Protein AF-A0A4Y2LB76-F1 (afdb_monomer)

Foldseek 3Di:
DDPPPDPCPVCVVLVHDDDPPDDLVVQLVSQCPDPVCVVPSPVSVVVSVVVVVVVVVVVVVVVVVVVVVVVVVVVVVVVVVVVVVVVVVVVVVVVVVVVVVVVLVVLVVVLVVVVVVVVVPPDDDPVVVVVSVVVSCVSNDDDDPDPPDD

Sequence (150 aa):
MLPFARKDVVAEEIGKTVTQEMKVADLREIILGSKAYKNDPESVENFLSSIVEARKRKEEQSDQLENKLEFEKIKLEKAKLEAQLALEKAKMDKEVELERISLEKAKIESVRIELDASSASGNGNSFNCVENYIHIVRTLTLPIPKRAEG

Structure (mmCIF, N/CA/C/O backbone):
data_AF-A0A4Y2LB76-F1
#
_entry.id   AF-A0A4Y2LB76-F1
#
loop_
_atom_site.group_PDB
_atom_site.id
_atom_site.type_symbol
_atom_site.label_atom_id
_atom_site.label_alt_id
_atom_site.label_comp_id
_atom_site.label_asym_id
_atom_site.label_entity_id
_atom_site.label_seq_id
_atom_site.pdbx_PDB_ins_code
_atom_site.Cartn_x
_atom_site.Cartn_y
_atom_site.Cartn_z
_atom_site.occupancy
_atom_site.B_iso_or_equiv
_atom_site.auth_seq_id
_atom_site.auth_comp_id
_atom_site.auth_asym_id
_atom_site.auth_atom_id
_atom_site.pdbx_PDB_model_num
ATOM 1 N N . MET A 1 1 ? -32.876 -14.557 17.211 1.00 39.06 1 MET A N 1
ATOM 2 C CA . MET A 1 1 ? -31.565 -14.139 17.755 1.00 39.06 1 MET A CA 1
ATOM 3 C C . MET A 1 1 ? -31.763 -12.786 18.414 1.00 39.06 1 MET A C 1
ATOM 5 O O . MET A 1 1 ? -32.355 -11.920 17.785 1.00 39.06 1 MET A O 1
ATOM 9 N N . LEU A 1 2 ? -31.415 -12.666 19.696 1.00 41.41 2 LEU A N 1
ATOM 10 C CA . LEU A 1 2 ? -31.762 -11.519 20.543 1.00 41.41 2 LEU A CA 1
ATOM 11 C C . LEU A 1 2 ? -31.108 -10.224 20.024 1.00 41.41 2 LEU A C 1
ATOM 13 O O . LEU A 1 2 ? -29.915 -10.245 19.714 1.00 41.41 2 LEU A O 1
ATOM 17 N N . PRO A 1 3 ? -31.860 -9.114 19.907 1.00 52.78 3 PRO A N 1
ATOM 18 C CA . PRO A 1 3 ? -31.309 -7.848 19.465 1.00 52.78 3 PRO A CA 1
ATOM 19 C C . PRO A 1 3 ? -30.415 -7.288 20.570 1.00 52.78 3 PRO A C 1
ATOM 21 O O . PRO A 1 3 ? -30.732 -7.384 21.752 1.00 52.78 3 PRO A O 1
ATOM 24 N N . PHE A 1 4 ? -29.288 -6.719 20.154 1.00 44.00 4 PHE A N 1
ATOM 25 C CA . PHE A 1 4 ? -28.361 -5.949 20.971 1.00 44.00 4 PHE A CA 1
ATOM 26 C C . PHE A 1 4 ? -29.098 -5.172 22.065 1.00 44.00 4 PHE A C 1
ATOM 28 O O . PHE A 1 4 ? -29.883 -4.272 21.759 1.00 44.00 4 PHE A O 1
ATOM 35 N N . ALA A 1 5 ? -28.845 -5.535 23.324 1.00 49.06 5 ALA A N 1
ATOM 36 C CA . ALA A 1 5 ? -29.282 -4.776 24.483 1.00 49.06 5 ALA A CA 1
ATOM 37 C C . ALA A 1 5 ? -28.628 -3.388 24.408 1.00 49.06 5 ALA A C 1
ATOM 39 O O . ALA A 1 5 ? -27.483 -3.182 24.812 1.00 49.06 5 ALA A O 1
ATOM 40 N N . ARG A 1 6 ? -29.335 -2.452 23.773 1.00 51.59 6 ARG A N 1
ATOM 41 C CA . ARG A 1 6 ? -29.004 -1.033 23.756 1.00 51.59 6 ARG A CA 1
ATOM 42 C C . ARG A 1 6 ? -29.178 -0.501 25.175 1.00 51.59 6 ARG A C 1
ATOM 44 O O . ARG A 1 6 ? -30.162 -0.823 25.837 1.00 51.59 6 ARG A O 1
ATOM 51 N N . LYS A 1 7 ? -28.243 0.350 25.608 1.00 45.12 7 LYS A N 1
ATOM 52 C CA . LYS A 1 7 ? -28.339 1.153 26.844 1.00 45.12 7 LYS A CA 1
ATOM 53 C C . LYS A 1 7 ? -29.665 1.909 26.965 1.00 45.12 7 LYS A C 1
ATOM 55 O O . LYS A 1 7 ? -30.091 2.214 28.073 1.00 45.12 7 LYS A O 1
ATOM 60 N N . ASP A 1 8 ? -30.288 2.167 25.824 1.00 43.09 8 ASP A N 1
ATOM 61 C CA . ASP A 1 8 ? -31.562 2.850 25.668 1.00 43.09 8 ASP A CA 1
ATOM 62 C C . ASP A 1 8 ? -32.675 2.170 26.482 1.00 43.09 8 ASP A C 1
ATOM 64 O O . ASP A 1 8 ? -33.433 2.860 27.148 1.00 43.09 8 ASP A O 1
ATOM 68 N N . VAL A 1 9 ? -32.713 0.831 26.546 1.00 51.16 9 VAL A N 1
ATOM 69 C CA . VAL A 1 9 ? -33.857 0.113 27.142 1.00 51.16 9 VAL A CA 1
ATOM 70 C C . VAL A 1 9 ? -33.939 0.305 28.659 1.00 51.16 9 VAL A C 1
ATOM 72 O O . VAL A 1 9 ? -35.006 0.604 29.176 1.00 51.16 9 VAL A O 1
ATOM 75 N N . VAL A 1 10 ? -32.810 0.222 29.371 1.00 49.72 10 VAL A N 1
ATOM 76 C CA . VAL A 1 10 ? -32.799 0.311 30.845 1.00 49.72 10 VAL A CA 1
ATOM 77 C C . VAL A 1 10 ? -32.842 1.767 31.326 1.00 49.72 10 VAL A C 1
ATOM 79 O O . VAL A 1 10 ? -33.421 2.051 32.365 1.00 49.72 10 VAL A O 1
ATOM 82 N N . ALA A 1 11 ? -32.266 2.717 30.584 1.00 49.31 11 ALA A N 1
ATOM 83 C CA . ALA A 1 11 ? -32.304 4.141 30.941 1.00 49.31 11 ALA A CA 1
ATOM 84 C C . ALA A 1 11 ? -33.693 4.775 30.706 1.00 49.31 11 ALA A C 1
ATOM 86 O O . ALA A 1 11 ? -34.151 5.598 31.505 1.00 49.31 11 ALA A O 1
ATOM 87 N N . GLU A 1 12 ? -34.385 4.349 29.646 1.00 49.50 12 GLU A N 1
ATOM 88 C CA . GLU A 1 12 ? -35.757 4.755 29.331 1.00 49.50 12 GLU A CA 1
ATOM 89 C C . GLU A 1 12 ? -36.773 4.131 30.308 1.00 49.50 12 GLU A C 1
ATOM 91 O O . GLU A 1 12 ? -37.662 4.837 30.783 1.00 49.50 12 GLU A O 1
ATOM 96 N N . GLU A 1 13 ? -36.573 2.875 30.739 1.00 45.41 13 GLU A N 1
ATOM 97 C CA . GLU A 1 13 ? -37.387 2.217 31.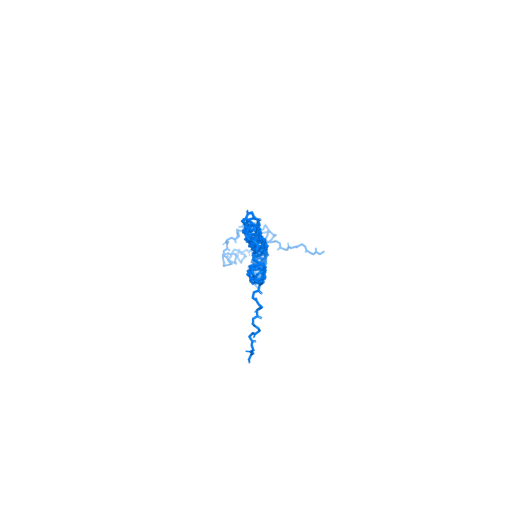785 1.00 45.41 13 GLU A CA 1
ATOM 98 C C . GLU A 1 13 ? -37.321 2.910 33.160 1.00 45.41 13 GLU A C 1
ATOM 100 O O . GLU A 1 13 ? -38.250 2.790 33.959 1.00 45.41 13 GLU A O 1
ATOM 105 N N . ILE A 1 14 ? -36.248 3.660 33.447 1.00 48.28 14 ILE A N 1
ATOM 106 C CA . ILE A 1 14 ? -36.049 4.389 34.716 1.00 48.28 14 ILE A CA 1
ATOM 107 C C . ILE A 1 14 ? -36.367 5.897 34.556 1.00 48.28 14 ILE A C 1
ATOM 109 O O . ILE A 1 14 ? -36.263 6.671 35.509 1.00 48.28 14 ILE A O 1
ATOM 113 N N . GLY A 1 15 ? -36.784 6.339 33.362 1.00 45.41 15 GLY A N 1
ATOM 114 C CA . GLY A 1 15 ? -37.182 7.724 33.093 1.00 45.41 15 GLY A CA 1
ATOM 115 C C . GLY A 1 15 ? -36.041 8.748 33.159 1.00 45.41 15 GLY A C 1
ATOM 116 O O . GLY A 1 15 ? -36.296 9.915 33.464 1.00 45.41 15 GLY A O 1
ATOM 117 N N . LYS A 1 16 ? -34.781 8.348 32.912 1.00 49.91 16 LYS A N 1
ATOM 118 C CA . LYS A 1 16 ? -33.623 9.262 32.934 1.00 49.91 16 LYS A CA 1
ATOM 119 C C . LYS A 1 16 ? -32.693 9.078 31.736 1.00 49.91 16 LYS A C 1
ATOM 121 O O . LYS A 1 16 ? -32.193 7.993 31.467 1.00 49.91 16 LYS A O 1
ATOM 126 N N . THR A 1 17 ? -32.399 10.191 31.072 1.00 44.25 17 THR A N 1
ATOM 127 C CA . THR A 1 17 ? -31.522 10.292 29.901 1.00 44.25 17 THR A CA 1
ATOM 128 C C . THR A 1 17 ? -30.062 10.051 30.290 1.00 44.25 17 THR A C 1
ATOM 130 O O . THR A 1 17 ? -29.470 10.839 31.025 1.00 44.25 17 THR A O 1
ATOM 133 N N . VAL A 1 18 ? -29.463 8.969 29.793 1.00 50.97 18 VAL A N 1
ATOM 134 C CA . VAL A 1 18 ? -28.033 8.680 29.970 1.00 50.97 18 VAL A CA 1
ATOM 135 C C . VAL A 1 18 ? -27.278 9.197 28.748 1.00 50.97 18 VAL A C 1
ATOM 137 O O . VAL A 1 18 ? -27.407 8.651 27.655 1.00 50.97 18 VAL A O 1
ATOM 140 N N . THR A 1 19 ? -26.481 10.250 28.920 1.00 55.47 19 THR A N 1
ATOM 141 C CA . THR A 1 19 ? -25.576 10.755 27.879 1.00 55.47 19 THR A CA 1
ATOM 142 C C . THR A 1 19 ? -24.333 9.870 27.761 1.00 55.47 19 THR A C 1
ATOM 144 O O . THR A 1 19 ? -23.885 9.239 28.720 1.00 55.47 19 THR A O 1
ATOM 147 N N . GLN A 1 20 ? -23.747 9.802 26.561 1.00 54.62 20 GLN A N 1
ATOM 148 C CA . GLN A 1 20 ? -22.613 8.918 26.259 1.00 54.62 20 GLN A CA 1
ATOM 149 C C . GLN A 1 20 ? -21.356 9.227 27.105 1.00 54.62 20 GLN A C 1
ATOM 151 O O . GLN A 1 20 ? -20.527 8.337 27.301 1.00 54.62 20 GLN A O 1
ATOM 156 N N . GLU A 1 21 ? -21.267 10.432 27.665 1.00 60.56 21 GLU A N 1
ATOM 157 C CA . GLU A 1 21 ? -20.140 10.968 28.443 1.00 60.56 21 GLU A CA 1
ATOM 158 C C . GLU A 1 21 ? -20.291 10.811 29.970 1.00 60.56 21 GLU A C 1
ATOM 160 O O . GLU A 1 21 ? -19.358 11.100 30.716 1.00 60.56 21 GLU A O 1
ATOM 165 N N . MET A 1 22 ? -21.445 10.336 30.453 1.00 68.88 22 MET A N 1
ATOM 166 C CA . MET A 1 22 ? -21.717 10.183 31.886 1.00 68.88 22 MET A CA 1
ATOM 167 C C . MET A 1 22 ? -20.745 9.177 32.529 1.00 68.88 22 MET A C 1
ATOM 169 O O . MET A 1 22 ? -20.531 8.080 31.995 1.00 68.88 22 MET A O 1
ATOM 173 N N . LYS A 1 23 ? -20.165 9.518 33.689 1.00 76.19 23 LYS A N 1
ATO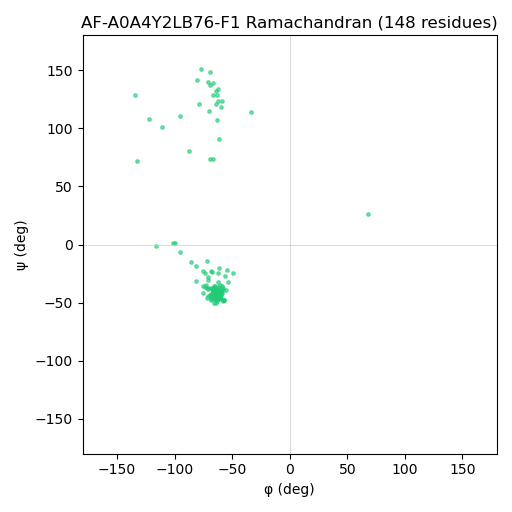M 174 C CA . LYS A 1 23 ? -19.242 8.617 34.396 1.00 76.19 23 LYS A CA 1
ATOM 175 C C . LYS A 1 23 ? -19.994 7.410 34.953 1.00 76.19 23 LYS A C 1
ATOM 177 O O . LYS A 1 23 ? -21.144 7.509 35.376 1.00 76.19 23 LYS A O 1
ATOM 182 N N . VAL A 1 24 ? -19.304 6.270 35.012 1.00 77.50 24 VAL A N 1
ATOM 183 C CA . VAL A 1 24 ? -19.840 5.017 35.578 1.00 77.50 24 VAL A CA 1
ATOM 184 C C . VAL A 1 24 ? -20.262 5.206 37.040 1.00 77.50 24 VAL A C 1
ATOM 186 O O . VAL A 1 24 ? -21.287 4.671 37.448 1.00 77.50 24 VAL A O 1
ATOM 189 N N . ALA A 1 25 ? -19.523 6.020 37.801 1.00 78.81 25 ALA A N 1
ATOM 190 C CA . ALA A 1 25 ? -19.845 6.351 39.189 1.00 78.81 25 ALA A CA 1
ATOM 191 C C . ALA A 1 25 ? -21.188 7.093 39.326 1.00 78.81 25 ALA A C 1
ATOM 193 O O . ALA A 1 25 ? -22.024 6.692 40.133 1.00 78.81 25 ALA A O 1
ATOM 194 N N . ASP A 1 26 ? -21.426 8.104 38.488 1.00 80.56 26 ASP A N 1
ATOM 195 C CA . ASP A 1 26 ? -22.658 8.902 38.512 1.00 80.56 26 ASP A CA 1
ATOM 196 C C . ASP A 1 26 ? -23.869 8.047 38.092 1.00 80.56 26 ASP A C 1
ATOM 198 O O . ASP A 1 26 ? -24.938 8.091 38.698 1.00 80.56 26 ASP A O 1
ATOM 202 N N . LEU A 1 27 ? -23.684 7.196 37.078 1.00 79.31 27 LEU A N 1
ATOM 203 C CA . LEU A 1 27 ? -24.668 6.201 36.639 1.00 79.31 27 LEU A CA 1
ATOM 204 C C . LEU A 1 27 ? -25.017 5.199 37.745 1.00 79.31 27 LEU A C 1
ATOM 206 O O . LEU A 1 27 ? -26.191 4.895 37.959 1.00 79.31 27 LEU A O 1
ATOM 210 N N . ARG A 1 28 ? -24.006 4.707 38.465 1.00 83.69 28 ARG A N 1
ATOM 211 C CA . ARG A 1 28 ? -24.173 3.787 39.592 1.00 83.69 28 ARG A CA 1
ATOM 212 C C . ARG A 1 28 ? -25.004 4.418 40.704 1.00 83.69 28 ARG A C 1
ATOM 214 O O . ARG A 1 28 ? -25.925 3.779 41.205 1.00 83.69 28 ARG A O 1
ATOM 221 N N . GLU A 1 29 ? -24.712 5.664 41.064 1.00 83.94 29 GLU A N 1
ATOM 222 C CA . GLU A 1 29 ? -25.450 6.390 42.101 1.00 83.94 29 GLU A CA 1
ATOM 223 C C . GLU A 1 29 ? -26.919 6.609 41.710 1.00 83.94 29 GLU A C 1
ATOM 225 O O . GLU A 1 29 ? -27.823 6.366 42.511 1.00 83.94 29 GLU A O 1
ATOM 230 N N . ILE A 1 30 ? -27.177 6.977 40.451 1.00 83.06 30 ILE A N 1
ATOM 231 C CA . ILE A 1 30 ? -28.538 7.179 39.938 1.00 83.06 30 ILE A CA 1
ATOM 232 C C . ILE A 1 30 ? -29.354 5.881 39.974 1.00 83.06 30 ILE A C 1
ATOM 234 O O . ILE A 1 30 ? -30.516 5.907 40.387 1.00 83.06 30 ILE A O 1
ATOM 238 N N . ILE A 1 31 ? -28.769 4.756 39.550 1.00 81.00 31 ILE A N 1
ATOM 239 C CA . ILE A 1 31 ? -29.471 3.467 39.488 1.00 81.00 31 ILE A CA 1
ATOM 240 C C . ILE A 1 31 ? -29.720 2.924 40.903 1.00 81.00 31 ILE A C 1
ATOM 242 O O . ILE A 1 31 ? -30.845 2.531 41.213 1.00 81.00 31 ILE A O 1
ATOM 246 N N . LEU A 1 32 ? -28.725 2.980 41.794 1.00 82.94 32 LEU A N 1
ATOM 247 C CA . LEU A 1 32 ? -28.870 2.553 43.194 1.00 82.94 32 LEU A CA 1
ATOM 248 C C . LEU A 1 32 ? -29.809 3.458 44.009 1.00 82.94 32 LEU A C 1
ATOM 250 O O . LEU A 1 32 ? -30.390 3.014 45.000 1.00 82.94 32 LEU A O 1
ATOM 254 N N . GLY A 1 33 ? -29.997 4.710 43.584 1.00 80.56 33 GLY A N 1
ATOM 255 C CA . GLY A 1 33 ? -30.997 5.621 44.140 1.00 80.56 33 GLY A CA 1
ATOM 256 C C . GLY A 1 33 ? -32.446 5.264 43.775 1.00 80.56 33 GLY A C 1
ATOM 257 O O . GLY A 1 33 ? -33.377 5.779 44.397 1.00 80.56 33 GLY A O 1
ATOM 258 N N . SER A 1 34 ? -32.666 4.379 42.794 1.00 79.12 34 SER A N 1
ATOM 259 C CA . SER A 1 34 ? -34.000 3.935 42.377 1.00 79.12 34 SER A CA 1
ATOM 260 C C . SER A 1 34 ? -34.557 2.850 43.297 1.00 79.12 34 SER A C 1
ATOM 262 O O . SER A 1 34 ? -33.857 1.915 43.685 1.00 79.12 34 SER A O 1
ATOM 264 N N . LYS A 1 35 ? -35.866 2.905 43.580 1.00 76.44 35 LYS A N 1
ATOM 265 C CA . LYS A 1 35 ? -36.572 1.872 44.363 1.00 76.44 35 LYS A CA 1
ATOM 266 C C . LYS A 1 35 ? -36.426 0.461 43.778 1.00 76.44 35 LYS A C 1
ATOM 268 O O . LYS A 1 35 ? -36.513 -0.492 44.541 1.00 76.44 35 LYS A O 1
ATOM 273 N N . ALA A 1 36 ? -36.216 0.340 42.466 1.00 75.12 36 ALA A N 1
ATOM 274 C CA . ALA A 1 36 ? -36.118 -0.945 41.776 1.00 75.12 36 ALA A CA 1
ATOM 275 C C . ALA A 1 36 ? -34.780 -1.666 42.013 1.00 75.12 36 ALA A C 1
ATOM 277 O O . ALA A 1 36 ? -34.766 -2.882 42.148 1.00 75.12 36 ALA A O 1
ATOM 278 N N . TYR A 1 37 ? -33.675 -0.921 42.111 1.00 75.69 37 TYR A N 1
ATOM 279 C CA . TYR A 1 37 ? -32.318 -1.487 42.148 1.00 75.69 37 TYR A CA 1
ATOM 280 C C . TYR A 1 37 ? -31.573 -1.217 43.463 1.00 75.69 37 TYR A C 1
ATOM 282 O O . TYR A 1 37 ? -30.465 -1.706 43.662 1.00 75.69 37 TYR A O 1
ATOM 290 N N . LYS A 1 38 ? -32.192 -0.493 44.406 1.00 79.19 38 LYS A N 1
ATOM 291 C CA . LYS A 1 38 ? -31.620 -0.174 45.726 1.00 79.19 38 LYS A CA 1
ATOM 292 C C . LYS A 1 38 ? -31.139 -1.400 46.516 1.00 79.19 38 LYS A C 1
ATOM 294 O O . LYS A 1 38 ? -30.193 -1.287 47.289 1.00 79.19 38 LYS A O 1
ATOM 299 N N . ASN A 1 39 ? -31.800 -2.545 46.345 1.00 83.94 39 ASN A N 1
ATOM 300 C CA . ASN A 1 39 ? -31.495 -3.779 47.077 1.00 83.94 39 ASN A CA 1
ATOM 301 C C . ASN A 1 39 ? -30.641 -4.771 46.273 1.00 83.94 39 ASN A C 1
ATOM 303 O O . ASN A 1 39 ? -30.354 -5.849 46.781 1.00 83.94 39 ASN A O 1
ATOM 307 N N . ASP A 1 40 ? -30.250 -4.426 45.046 1.00 84.44 40 ASP A N 1
ATOM 308 C CA . ASP A 1 40 ? -29.484 -5.309 44.166 1.00 84.44 40 ASP A CA 1
ATOM 309 C C . ASP A 1 40 ? -28.286 -4.569 43.548 1.00 84.44 40 ASP A C 1
ATOM 311 O O . ASP A 1 40 ? -28.282 -4.219 42.365 1.00 84.44 40 ASP A O 1
ATOM 315 N N . PRO A 1 41 ? -27.254 -4.277 44.358 1.00 83.75 41 PRO A N 1
ATOM 316 C CA . PRO A 1 41 ? -26.059 -3.607 43.866 1.00 83.75 41 PRO A CA 1
ATOM 317 C C . PRO A 1 41 ? -25.224 -4.476 42.922 1.00 83.75 41 PRO A C 1
ATOM 319 O O . PRO A 1 41 ? -24.466 -3.939 42.116 1.00 83.75 41 PRO A O 1
ATOM 322 N N . GLU A 1 42 ? -25.367 -5.797 43.000 1.00 86.06 42 GLU A N 1
ATOM 323 C CA . GLU A 1 42 ? -24.582 -6.752 42.222 1.00 86.06 42 GLU A CA 1
ATOM 324 C C . GLU A 1 42 ? -25.050 -6.787 40.759 1.00 86.06 42 GLU A C 1
ATOM 326 O O . GLU A 1 42 ? -24.232 -6.726 39.837 1.00 86.06 42 GLU A O 1
ATOM 331 N N . SER A 1 43 ? -26.366 -6.759 40.518 1.00 83.50 43 SER A N 1
ATOM 332 C CA . SER A 1 43 ? -26.909 -6.631 39.161 1.00 83.50 43 SER A CA 1
ATOM 333 C C . SER A 1 43 ? -26.565 -5.284 38.518 1.00 83.50 43 SER A C 1
ATOM 335 O O . SER A 1 43 ? -26.285 -5.225 37.318 1.00 83.50 43 SER A O 1
ATOM 337 N N . VAL A 1 44 ? -26.534 -4.198 39.298 1.00 83.38 44 VAL A N 1
ATOM 338 C CA . VAL A 1 44 ? -26.124 -2.874 38.797 1.00 83.38 44 VAL A CA 1
ATOM 339 C C . VAL A 1 44 ? -24.662 -2.891 38.352 1.00 83.38 44 VAL A C 1
ATOM 341 O O . VAL A 1 44 ? -24.347 -2.384 37.276 1.00 83.38 44 VAL A O 1
ATOM 344 N N . GLU A 1 45 ? -23.777 -3.521 39.123 1.00 86.19 45 GLU A N 1
ATOM 345 C CA . GLU A 1 45 ? -22.358 -3.633 38.773 1.00 86.19 45 GLU A CA 1
ATOM 346 C C . GLU A 1 45 ? -22.140 -4.471 37.503 1.00 86.19 45 GLU A C 1
ATOM 348 O O . GLU A 1 45 ? -21.395 -4.069 36.604 1.00 86.19 45 GLU A O 1
ATOM 353 N N . ASN A 1 46 ? -22.849 -5.596 37.376 1.00 84.75 46 ASN A N 1
ATOM 354 C CA . ASN A 1 46 ? -22.803 -6.446 36.185 1.00 84.75 46 ASN A CA 1
ATOM 355 C C . ASN A 1 46 ? -23.311 -5.716 34.932 1.00 84.75 46 ASN A C 1
ATOM 357 O O . ASN A 1 46 ? -22.709 -5.814 33.858 1.00 84.75 46 ASN A O 1
ATOM 361 N N . PHE A 1 47 ? -24.390 -4.940 35.065 1.00 82.69 47 PHE A N 1
ATOM 362 C CA . PHE A 1 47 ? -24.928 -4.119 33.983 1.00 82.69 47 PHE A CA 1
ATOM 363 C C . PHE A 1 47 ? -23.934 -3.040 33.533 1.00 82.69 47 PHE A C 1
ATOM 365 O O . PHE A 1 47 ? -23.669 -2.896 32.335 1.00 82.69 47 PHE A O 1
ATOM 372 N N . LEU A 1 48 ? -23.334 -2.316 34.483 1.00 83.81 48 LEU A N 1
ATOM 373 C CA . LEU A 1 48 ? -22.346 -1.275 34.195 1.00 83.81 48 LEU A CA 1
ATOM 374 C C . LEU A 1 48 ? -21.072 -1.851 33.568 1.00 83.81 48 LEU A C 1
ATOM 376 O O . LEU A 1 48 ? -20.559 -1.287 32.599 1.00 83.81 48 LEU A O 1
ATOM 380 N N . SER A 1 49 ? -20.611 -3.002 34.051 1.00 84.00 49 SER A N 1
ATOM 381 C CA . SER A 1 49 ? -19.459 -3.712 33.489 1.00 84.00 49 SER A CA 1
ATOM 382 C C . SER A 1 49 ? -19.727 -4.178 32.055 1.00 84.00 49 SER A C 1
ATOM 384 O O . SER A 1 49 ? -18.925 -3.914 31.161 1.00 84.00 49 SER A O 1
ATOM 386 N N . SER A 1 50 ? -20.899 -4.765 31.780 1.00 82.25 50 SER A N 1
ATOM 387 C CA . SER A 1 50 ? -21.312 -5.148 30.419 1.00 82.25 50 SER A CA 1
ATOM 388 C C . SER A 1 50 ? -21.335 -3.953 29.458 1.00 82.25 50 SER A C 1
ATOM 390 O O . SER A 1 50 ? -20.892 -4.038 28.310 1.00 82.25 50 SER A O 1
ATOM 392 N N . ILE A 1 51 ? -21.790 -2.803 29.953 1.00 79.88 51 ILE A N 1
ATOM 393 C CA . ILE A 1 51 ? -21.805 -1.529 29.240 1.00 79.88 51 ILE A CA 1
ATOM 394 C C . ILE A 1 51 ? -20.397 -1.045 28.866 1.00 79.88 51 ILE A C 1
ATOM 396 O O . ILE A 1 51 ? -20.193 -0.580 27.738 1.00 79.88 51 ILE A O 1
ATOM 400 N N . VAL A 1 52 ? -19.456 -1.085 29.811 1.00 80.19 52 VAL A N 1
ATOM 401 C CA . VAL A 1 52 ? -18.074 -0.633 29.600 1.00 80.19 52 VAL A CA 1
ATOM 402 C C . VAL A 1 52 ? -17.379 -1.559 28.608 1.00 80.19 52 VAL A C 1
ATOM 404 O O . VAL A 1 52 ? -16.814 -1.083 27.626 1.00 80.19 52 VAL A O 1
ATOM 407 N N . GLU A 1 53 ? -17.525 -2.870 28.788 1.00 80.75 53 GLU A N 1
ATOM 408 C CA . GLU A 1 53 ? -16.982 -3.889 27.886 1.00 80.75 53 GLU A CA 1
ATOM 409 C C . GLU A 1 53 ? -17.542 -3.775 26.461 1.00 80.75 53 GLU A C 1
ATOM 411 O O . GLU A 1 53 ? -16.812 -3.898 25.476 1.00 80.75 53 GLU A O 1
ATOM 416 N N . ALA A 1 54 ? -18.840 -3.493 26.313 1.00 76.56 54 ALA A N 1
ATOM 417 C CA . ALA A 1 54 ? -19.448 -3.272 25.003 1.00 76.56 54 ALA A CA 1
ATOM 418 C C . ALA A 1 54 ? -18.897 -2.021 24.301 1.00 76.56 54 ALA A C 1
ATOM 420 O O . ALA A 1 54 ? -18.719 -2.034 23.082 1.00 76.56 54 ALA A O 1
ATOM 421 N N . ARG A 1 55 ? -18.615 -0.948 25.054 1.00 74.81 55 ARG A N 1
ATOM 422 C CA . ARG A 1 55 ? -17.997 0.269 24.510 1.00 74.81 55 ARG A CA 1
ATOM 423 C C . ARG A 1 55 ? -16.551 0.006 24.094 1.00 74.81 55 ARG A C 1
ATOM 425 O O . ARG A 1 55 ? -16.205 0.326 22.962 1.00 74.81 55 ARG A O 1
ATOM 432 N N . LYS A 1 56 ? -15.769 -0.635 24.964 1.00 78.31 56 LYS A N 1
ATOM 433 C CA . LYS A 1 56 ? -14.367 -0.982 24.714 1.00 78.31 56 LYS A CA 1
ATOM 434 C C . LYS A 1 56 ? -14.207 -1.840 23.457 1.00 78.31 56 LYS A C 1
ATOM 436 O O . LYS A 1 56 ? -13.444 -1.486 22.570 1.00 78.31 56 LYS A O 1
ATOM 441 N N . ARG A 1 57 ? -15.017 -2.895 23.301 1.00 75.25 57 ARG A N 1
ATOM 442 C CA . ARG A 1 57 ? -15.000 -3.729 22.083 1.00 75.25 57 ARG A CA 1
ATOM 443 C C . ARG A 1 57 ? -15.331 -2.958 20.807 1.00 75.25 57 ARG A C 1
ATOM 445 O O . ARG A 1 57 ? -14.815 -3.293 19.747 1.00 75.25 57 ARG A O 1
ATOM 452 N N . LYS A 1 58 ? -16.225 -1.969 20.880 1.00 74.31 58 LYS A N 1
ATOM 453 C CA . LYS A 1 58 ? -16.600 -1.160 19.713 1.00 74.31 58 LYS A CA 1
ATOM 454 C C . LYS A 1 58 ? -15.469 -0.217 19.296 1.00 74.31 58 LYS A C 1
ATOM 456 O O . LYS A 1 58 ? -15.262 -0.025 18.104 1.00 74.31 58 LYS A O 1
ATOM 461 N N . GLU A 1 59 ? -14.758 0.342 20.268 1.00 72.19 59 GLU A N 1
ATOM 462 C CA . GLU A 1 59 ? -13.572 1.175 20.055 1.00 72.19 59 GLU A CA 1
ATOM 463 C C . GLU A 1 59 ? -12.426 0.350 19.456 1.00 72.19 59 GLU A C 1
ATOM 465 O O . GLU A 1 59 ? -11.969 0.658 18.363 1.00 72.19 59 GLU A O 1
ATOM 470 N N . GLU A 1 60 ? -12.097 -0.802 20.048 1.00 74.56 60 GLU A N 1
ATOM 471 C CA . GLU A 1 60 ? -11.078 -1.719 19.513 1.00 74.56 60 GLU A CA 1
ATOM 472 C C . GLU A 1 60 ? -11.392 -2.191 18.081 1.00 74.56 60 GLU A C 1
ATOM 474 O O . GLU A 1 60 ? -10.495 -2.332 17.250 1.00 74.56 60 GLU A O 1
ATOM 479 N N . GLN A 1 61 ? -12.668 -2.435 17.761 1.00 78.00 61 GLN A N 1
ATOM 480 C CA . GLN A 1 61 ? -13.084 -2.763 16.395 1.00 78.00 61 GLN A CA 1
ATOM 481 C C . GLN A 1 61 ? -12.912 -1.591 15.425 1.00 78.00 61 GLN A C 1
ATOM 483 O O . GLN A 1 61 ? -12.555 -1.820 14.268 1.00 78.00 61 GLN A O 1
ATOM 488 N N . SER A 1 62 ? -13.175 -0.363 15.878 1.00 76.19 62 SER A N 1
ATOM 489 C CA . SER A 1 62 ? -12.965 0.850 15.085 1.00 76.19 62 SER A CA 1
ATOM 490 C C . SER A 1 62 ? -11.484 1.030 14.776 1.00 76.19 62 SER A C 1
ATOM 492 O O . SER A 1 62 ? -11.119 1.125 13.607 1.00 76.19 62 SER A O 1
ATOM 494 N N . ASP A 1 63 ? -10.632 0.946 15.796 1.00 79.06 63 ASP A N 1
ATOM 495 C CA . ASP A 1 63 ? -9.183 1.086 15.654 1.00 79.06 63 ASP A CA 1
ATOM 496 C C . ASP A 1 63 ? -8.608 0.001 14.737 1.00 79.06 63 ASP A C 1
ATOM 498 O O . ASP A 1 63 ? -7.743 0.260 13.900 1.00 79.06 63 ASP A O 1
ATOM 502 N N . GLN A 1 64 ? -9.099 -1.239 14.837 1.00 83.94 64 GLN A N 1
ATOM 503 C CA . GLN A 1 64 ? -8.685 -2.316 13.934 1.00 83.94 64 GLN A CA 1
ATOM 504 C C . GLN A 1 64 ? -9.112 -2.078 12.483 1.00 83.94 64 GLN A C 1
ATOM 506 O O . GLN A 1 64 ? -8.376 -2.448 11.565 1.00 83.94 64 GLN A O 1
ATOM 511 N N . LEU A 1 65 ? -10.302 -1.521 12.254 1.00 85.12 65 LEU A N 1
ATOM 512 C CA . LEU A 1 65 ? -10.777 -1.178 10.912 1.00 85.12 65 LEU A CA 1
ATOM 513 C C . LEU A 1 65 ? -9.972 -0.023 10.316 1.00 85.12 65 LEU A C 1
ATOM 515 O O . LEU A 1 65 ? -9.578 -0.100 9.153 1.00 85.12 65 LEU A O 1
ATOM 519 N N . GLU A 1 66 ? -9.689 1.002 11.114 1.00 84.81 66 GLU A N 1
ATOM 520 C CA . GLU A 1 66 ? -8.899 2.162 10.706 1.00 84.81 66 GLU A CA 1
ATOM 521 C C . GLU A 1 66 ? -7.461 1.759 10.355 1.00 84.81 66 GLU A C 1
ATOM 523 O O . GLU A 1 66 ? -7.003 2.031 9.245 1.00 84.81 66 GLU A O 1
ATOM 528 N N . ASN A 1 67 ? -6.804 0.966 11.207 1.00 87.38 67 ASN A N 1
ATOM 529 C CA . ASN A 1 67 ? -5.471 0.422 10.924 1.00 87.38 67 ASN A CA 1
ATOM 530 C C . ASN A 1 67 ? -5.433 -0.426 9.639 1.00 87.38 67 ASN A C 1
ATOM 532 O O . ASN A 1 67 ? -4.474 -0.361 8.867 1.00 87.38 67 ASN A O 1
ATOM 536 N N . LYS A 1 68 ? -6.472 -1.234 9.377 1.00 90.62 68 LYS A N 1
ATOM 537 C CA . LYS A 1 68 ? -6.563 -2.022 8.133 1.00 90.62 68 LYS A CA 1
ATOM 538 C C . LYS A 1 68 ? -6.678 -1.126 6.902 1.00 90.62 68 LYS A C 1
ATOM 540 O O . LYS A 1 68 ? -6.011 -1.391 5.903 1.00 90.62 68 LYS A O 1
ATOM 545 N N . LEU A 1 69 ? -7.500 -0.080 6.977 1.00 91.56 69 LEU A N 1
ATOM 546 C CA . LEU A 1 69 ? -7.670 0.886 5.892 1.00 91.56 69 LEU A CA 1
ATOM 547 C C . LEU A 1 69 ? -6.377 1.659 5.615 1.00 91.56 69 LEU A C 1
ATOM 549 O O . LEU A 1 69 ? -5.993 1.805 4.454 1.00 91.56 69 LEU A O 1
ATOM 553 N N . GLU A 1 70 ? -5.673 2.109 6.655 1.00 92.38 70 GLU A N 1
ATOM 554 C CA . GLU A 1 70 ? -4.371 2.763 6.496 1.00 92.38 70 GLU A CA 1
ATOM 555 C C . GLU A 1 70 ? -3.347 1.835 5.840 1.00 92.38 70 GLU A C 1
ATOM 557 O O . GLU A 1 70 ? -2.658 2.237 4.899 1.00 92.38 70 GLU A O 1
ATOM 562 N N . PHE A 1 71 ? -3.289 0.572 6.266 1.00 92.62 71 PHE A N 1
ATOM 563 C CA . PHE A 1 71 ? -2.371 -0.402 5.686 1.00 92.62 71 PHE A CA 1
ATOM 564 C C . PHE A 1 71 ? -2.650 -0.661 4.197 1.00 92.62 71 PHE A C 1
ATOM 566 O O . PHE A 1 71 ? -1.718 -0.695 3.387 1.00 92.62 71 PHE A O 1
ATOM 573 N N . GLU A 1 72 ? -3.918 -0.811 3.802 1.00 93.75 72 GLU A N 1
ATOM 574 C CA . GLU A 1 72 ? -4.278 -0.953 2.386 1.00 93.75 72 GLU A CA 1
ATOM 575 C C . GLU A 1 72 ? -3.927 0.291 1.569 1.00 93.75 72 GLU A C 1
ATOM 577 O O . GLU A 1 72 ? -3.404 0.166 0.457 1.00 93.75 72 GLU A O 1
ATOM 582 N N . LYS A 1 73 ? -4.146 1.487 2.123 1.00 95.50 73 LYS A N 1
ATOM 583 C CA . LYS A 1 73 ? -3.798 2.749 1.463 1.00 95.50 73 LYS A CA 1
ATOM 584 C C . LYS A 1 73 ? -2.293 2.855 1.215 1.00 95.50 73 LYS A C 1
ATOM 586 O O . LYS A 1 73 ? -1.887 3.142 0.089 1.00 95.50 73 LYS A O 1
ATOM 591 N N . ILE A 1 74 ? -1.476 2.541 2.222 1.00 96.06 74 ILE A N 1
ATOM 592 C CA . ILE A 1 74 ? -0.010 2.512 2.105 1.00 96.06 74 ILE A CA 1
ATOM 593 C C . ILE A 1 74 ? 0.422 1.504 1.035 1.00 96.06 74 ILE A C 1
ATOM 595 O O . ILE A 1 74 ? 1.275 1.799 0.197 1.00 96.06 74 ILE A O 1
ATOM 599 N N . LYS A 1 75 ? -0.180 0.311 1.025 1.00 96.75 75 LYS A N 1
ATOM 600 C CA . LYS A 1 75 ? 0.137 -0.729 0.039 1.00 96.75 75 LYS A CA 1
ATOM 601 C C . LYS A 1 75 ? -0.183 -0.281 -1.389 1.00 96.75 75 LYS A C 1
ATOM 603 O O . LYS A 1 75 ? 0.621 -0.510 -2.294 1.00 96.75 75 LYS A O 1
ATOM 608 N N . LEU A 1 76 ? -1.331 0.362 -1.589 1.00 96.31 76 LEU A N 1
ATOM 609 C CA . LEU A 1 76 ? -1.741 0.887 -2.888 1.00 96.31 76 LEU A CA 1
ATOM 610 C C . LEU A 1 76 ? -0.810 2.008 -3.367 1.00 96.31 76 LEU A C 1
ATOM 612 O O . LEU A 1 76 ? -0.390 2.016 -4.524 1.00 96.31 76 LEU A O 1
ATOM 616 N N . GLU A 1 77 ? -0.458 2.936 -2.479 1.00 96.19 77 GLU A N 1
ATOM 617 C CA . GLU A 1 77 ? 0.455 4.038 -2.784 1.00 96.19 77 GLU A CA 1
ATOM 618 C C . GLU A 1 77 ? 1.849 3.527 -3.160 1.00 96.19 77 GLU A C 1
ATOM 620 O O . GLU A 1 77 ? 2.406 3.938 -4.182 1.00 96.19 77 GLU A O 1
ATOM 625 N N . LYS A 1 78 ? 2.366 2.546 -2.413 1.00 97.19 78 LYS A N 1
ATOM 626 C CA . LYS A 1 78 ? 3.634 1.882 -2.724 1.00 97.19 78 LYS A CA 1
ATOM 627 C C . LYS A 1 78 ? 3.618 1.244 -4.116 1.00 97.19 78 LYS A C 1
ATOM 629 O O . LYS A 1 78 ? 4.532 1.484 -4.899 1.00 97.19 78 LYS A O 1
ATOM 634 N N . ALA A 1 79 ? 2.569 0.493 -4.455 1.00 96.19 79 ALA A N 1
ATOM 635 C CA . ALA A 1 79 ? 2.445 -0.132 -5.774 1.00 96.19 79 ALA A CA 1
ATOM 636 C C . ALA A 1 79 ? 2.392 0.909 -6.908 1.00 96.19 79 ALA A C 1
ATOM 638 O O . ALA A 1 79 ? 2.988 0.721 -7.969 1.00 96.19 79 ALA A O 1
ATOM 639 N N . LYS A 1 80 ? 1.715 2.041 -6.680 1.00 97.31 80 LYS A N 1
ATOM 640 C CA . LYS A 1 80 ? 1.639 3.139 -7.651 1.00 97.31 80 LYS A CA 1
ATOM 641 C C . LYS A 1 80 ? 2.993 3.826 -7.857 1.00 97.31 80 LYS A C 1
ATOM 643 O O . LYS A 1 80 ? 3.304 4.222 -8.983 1.00 97.31 80 LYS A O 1
ATOM 648 N N . LEU A 1 81 ? 3.783 3.993 -6.797 1.00 96.88 81 LEU A N 1
ATOM 649 C CA . LEU A 1 81 ? 5.142 4.536 -6.882 1.00 96.88 81 LEU A CA 1
ATOM 650 C C . LEU A 1 81 ? 6.088 3.567 -7.598 1.00 96.88 81 LEU A C 1
ATOM 652 O O . LEU A 1 81 ? 6.817 3.985 -8.494 1.00 96.88 81 LEU A O 1
ATOM 656 N N . GLU A 1 82 ? 6.031 2.273 -7.275 1.00 96.12 82 GLU A N 1
ATOM 657 C CA . GLU A 1 82 ? 6.831 1.244 -7.951 1.00 96.12 82 GLU A CA 1
ATOM 658 C C . GLU A 1 82 ? 6.527 1.178 -9.455 1.00 96.12 82 GLU A C 1
ATOM 660 O O . GLU A 1 82 ? 7.451 1.135 -10.268 1.00 96.12 82 GLU A O 1
ATOM 665 N N . ALA A 1 83 ? 5.251 1.249 -9.847 1.00 96.81 83 ALA A N 1
ATOM 666 C CA . ALA A 1 83 ? 4.855 1.259 -11.255 1.00 96.81 83 ALA A CA 1
ATOM 667 C C . AL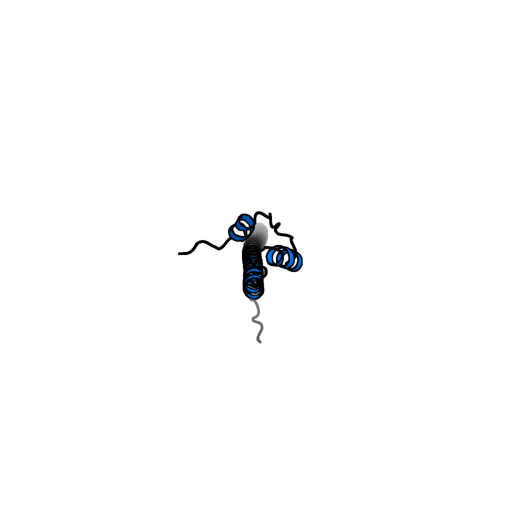A A 1 83 ? 5.373 2.497 -12.011 1.00 96.81 83 ALA A C 1
ATOM 669 O O . ALA A 1 83 ? 5.834 2.380 -13.148 1.00 96.81 83 ALA A O 1
ATOM 670 N N . GLN A 1 84 ? 5.330 3.680 -11.387 1.00 97.12 84 GLN A N 1
ATOM 671 C CA . GLN A 1 84 ? 5.875 4.909 -11.977 1.00 97.12 84 GLN A CA 1
ATOM 672 C C . GLN A 1 84 ? 7.392 4.828 -12.147 1.00 97.12 84 GLN A C 1
ATOM 674 O O . GLN A 1 84 ? 7.901 5.136 -13.222 1.00 97.12 84 GLN A O 1
ATOM 679 N N . LEU A 1 85 ? 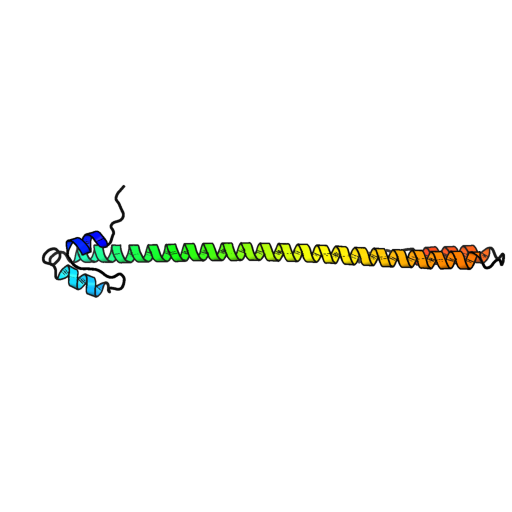8.096 4.341 -11.126 1.00 97.19 85 LEU A N 1
ATOM 680 C CA . LEU A 1 85 ? 9.545 4.182 -11.166 1.00 97.19 85 LEU A CA 1
ATOM 681 C C . LEU A 1 85 ? 9.978 3.176 -12.244 1.00 97.19 85 LEU A C 1
ATOM 683 O O . LEU A 1 85 ? 10.955 3.409 -12.952 1.00 97.19 85 LEU A O 1
ATOM 687 N N . ALA A 1 86 ? 9.242 2.074 -12.408 1.00 96.81 86 ALA A N 1
ATOM 688 C CA . ALA A 1 86 ? 9.495 1.106 -13.474 1.00 96.81 86 ALA A CA 1
ATOM 689 C C . ALA A 1 86 ? 9.277 1.712 -14.871 1.00 96.81 86 ALA A C 1
ATOM 691 O O . ALA A 1 86 ? 10.086 1.494 -15.773 1.00 96.81 86 ALA A O 1
ATOM 692 N N . LEU A 1 87 ? 8.214 2.503 -15.045 1.00 97.06 87 LEU A N 1
ATOM 693 C CA . LEU A 1 87 ? 7.935 3.188 -16.306 1.00 97.06 87 LEU A CA 1
ATOM 694 C C . LEU A 1 87 ? 9.022 4.213 -16.653 1.00 97.06 87 LEU A C 1
ATOM 696 O O . LEU A 1 87 ? 9.423 4.314 -17.810 1.00 97.06 87 LEU A O 1
ATOM 700 N N . GLU A 1 88 ? 9.489 4.980 -15.671 1.00 95.81 88 GLU A N 1
ATOM 701 C CA . GLU A 1 88 ? 10.533 5.986 -15.865 1.00 95.81 88 GLU A CA 1
ATOM 702 C C . GLU A 1 88 ? 11.884 5.350 -16.205 1.00 95.81 88 GLU A C 1
ATOM 704 O O . GLU A 1 88 ? 12.528 5.773 -17.164 1.00 95.81 88 GLU A O 1
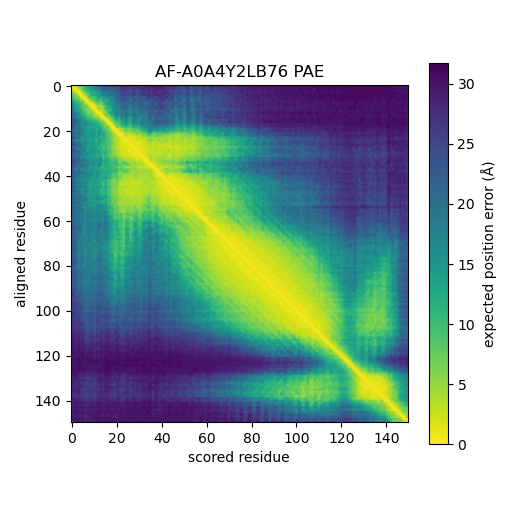ATOM 709 N N . LYS A 1 89 ? 12.254 4.258 -15.524 1.00 96.62 89 LYS A N 1
ATOM 710 C CA . LYS A 1 89 ? 13.431 3.455 -15.893 1.00 96.62 89 LYS A CA 1
ATOM 711 C C . LYS A 1 89 ? 13.350 2.943 -17.329 1.00 96.62 89 LYS A C 1
ATOM 713 O O . LYS A 1 89 ? 14.284 3.142 -18.093 1.00 96.62 89 LYS A O 1
ATOM 718 N N . ALA A 1 90 ? 12.212 2.377 -17.733 1.00 95.69 90 ALA A N 1
ATOM 719 C CA . ALA A 1 90 ? 12.034 1.882 -19.098 1.00 95.69 90 ALA A CA 1
ATOM 720 C C . ALA A 1 90 ? 12.132 2.995 -20.160 1.00 95.69 90 ALA A C 1
ATOM 722 O O . ALA A 1 90 ? 12.588 2.750 -21.278 1.00 95.69 90 ALA A O 1
ATOM 723 N N . LYS A 1 91 ? 11.706 4.224 -19.833 1.00 96.62 91 LYS A N 1
ATOM 724 C CA . LYS A 1 91 ? 11.885 5.387 -20.715 1.00 96.62 91 LYS A CA 1
ATOM 725 C C . LYS A 1 91 ? 13.355 5.770 -20.841 1.00 96.62 91 LYS A C 1
ATOM 727 O O . LYS A 1 91 ? 13.814 5.950 -21.963 1.00 96.62 91 LYS A O 1
ATOM 732 N N . MET A 1 92 ? 14.069 5.839 -19.720 1.00 95.56 92 MET A N 1
ATOM 733 C CA . MET A 1 92 ? 15.498 6.149 -19.692 1.00 95.56 92 MET A CA 1
ATOM 734 C C . MET A 1 92 ? 16.312 5.107 -20.469 1.00 95.56 92 MET A C 1
ATOM 736 O O . MET A 1 92 ? 17.115 5.475 -21.318 1.00 95.56 92 MET A O 1
ATOM 740 N N . ASP A 1 93 ? 16.042 3.815 -20.269 1.00 93.69 93 ASP A N 1
ATOM 741 C CA . ASP A 1 93 ? 16.714 2.735 -21.005 1.00 93.69 93 ASP A CA 1
ATOM 742 C C . ASP A 1 93 ? 16.488 2.859 -22.520 1.00 93.69 93 ASP A C 1
ATOM 744 O O . ASP A 1 93 ? 17.409 2.682 -23.320 1.00 93.69 93 ASP A O 1
ATOM 748 N N . LYS A 1 94 ? 15.262 3.209 -22.930 1.00 94.69 94 LYS A N 1
ATOM 749 C CA . LYS A 1 94 ? 14.933 3.438 -24.341 1.00 94.69 94 LYS A CA 1
ATOM 750 C C . LYS A 1 94 ? 15.652 4.664 -24.909 1.00 94.69 94 LYS A C 1
ATOM 752 O O . LYS A 1 94 ? 16.068 4.627 -26.063 1.00 94.69 94 LYS A O 1
ATOM 757 N N . GLU A 1 95 ? 15.774 5.738 -24.139 1.00 93.56 95 GLU A N 1
ATOM 758 C CA . GLU A 1 95 ? 16.481 6.956 -24.545 1.00 93.56 95 GLU A CA 1
ATOM 759 C C . GLU A 1 95 ? 17.981 6.697 -24.725 1.00 93.56 95 GLU A C 1
ATOM 761 O O . GLU A 1 95 ? 18.523 6.991 -25.788 1.00 93.56 95 GLU A O 1
ATOM 766 N N . VAL A 1 96 ? 18.613 6.017 -23.765 1.00 95.00 96 VAL A N 1
ATOM 767 C CA . VAL A 1 96 ? 20.024 5.602 -23.846 1.00 95.00 96 VAL A CA 1
ATOM 768 C C . VAL A 1 96 ? 20.279 4.711 -25.067 1.00 95.00 96 VAL A C 1
ATOM 770 O O . VAL A 1 96 ? 21.275 4.876 -25.772 1.00 95.00 96 VAL A O 1
ATOM 773 N N . GLU A 1 97 ? 19.376 3.773 -25.361 1.00 93.69 97 GLU A N 1
ATOM 774 C CA . GLU A 1 97 ? 19.488 2.914 -26.544 1.00 93.69 97 GLU A CA 1
ATOM 775 C C . GLU A 1 97 ? 19.382 3.719 -27.852 1.00 93.69 97 GLU A C 1
ATOM 777 O O . GLU A 1 97 ? 20.150 3.488 -28.789 1.00 93.69 97 GLU A O 1
ATOM 782 N N . LEU A 1 98 ? 18.472 4.698 -27.917 1.00 94.06 98 LEU A N 1
ATOM 783 C CA . LEU A 1 98 ? 18.335 5.580 -29.079 1.00 94.06 98 LEU A CA 1
ATOM 784 C C . LEU A 1 98 ? 19.570 6.464 -29.279 1.00 94.06 98 LEU A C 1
ATOM 786 O O . LEU A 1 98 ? 20.033 6.596 -30.415 1.00 94.06 98 LEU A O 1
ATOM 790 N N . GLU A 1 99 ? 20.134 7.022 -28.207 1.00 92.88 99 GLU A N 1
ATOM 791 C CA . GLU A 1 99 ? 21.385 7.784 -28.265 1.00 92.88 99 GLU A CA 1
ATOM 792 C C . GLU A 1 99 ? 22.545 6.917 -28.759 1.00 92.88 99 GLU A C 1
ATOM 794 O O . GLU A 1 99 ? 23.284 7.331 -29.658 1.00 92.88 99 GLU A O 1
ATOM 799 N N . ARG A 1 100 ? 22.665 5.679 -28.258 1.00 93.50 100 ARG A N 1
ATOM 800 C CA . ARG A 1 100 ? 23.690 4.729 -28.715 1.00 93.50 100 ARG A CA 1
ATOM 801 C C . ARG A 1 100 ? 23.564 4.440 -30.209 1.00 93.50 100 ARG A C 1
ATOM 803 O O . ARG A 1 100 ? 24.561 4.483 -30.927 1.00 93.50 100 ARG A O 1
ATOM 810 N N . ILE A 1 101 ? 22.348 4.171 -30.691 1.00 93.12 101 ILE A N 1
ATOM 811 C CA . ILE A 1 101 ? 22.088 3.936 -32.119 1.00 93.12 101 ILE A CA 1
ATOM 812 C C . ILE A 1 101 ? 22.424 5.183 -32.944 1.00 93.12 101 ILE A C 1
ATOM 814 O O . ILE A 1 101 ? 23.000 5.063 -34.025 1.00 93.12 101 ILE A O 1
ATOM 818 N N . SER A 1 102 ? 22.069 6.376 -32.461 1.00 93.25 102 SER A N 1
ATOM 819 C CA . SER A 1 102 ? 22.358 7.634 -33.153 1.00 93.25 102 SER A CA 1
ATOM 820 C C . SER A 1 102 ? 23.863 7.883 -33.275 1.00 93.25 102 SER A C 1
ATOM 822 O O . SER A 1 102 ? 24.336 8.251 -34.351 1.00 93.25 102 SER A O 1
ATOM 824 N N . LEU A 1 103 ? 24.622 7.635 -32.205 1.00 90.50 103 LEU A N 1
ATOM 825 C CA . LEU A 1 103 ? 26.078 7.768 -32.202 1.00 90.50 103 LEU A CA 1
ATOM 826 C C . LEU A 1 103 ? 26.738 6.779 -33.170 1.00 90.50 103 LEU A C 1
ATOM 828 O O . LEU A 1 103 ? 27.599 7.170 -33.956 1.00 90.50 103 LEU A O 1
ATOM 832 N N . GLU A 1 104 ? 26.302 5.518 -33.161 1.00 89.19 104 GLU A N 1
ATOM 833 C CA . GLU A 1 104 ? 26.838 4.495 -34.064 1.00 89.19 104 GLU A CA 1
ATOM 834 C C . GLU A 1 104 ? 26.531 4.828 -35.532 1.00 89.19 104 GLU A C 1
ATOM 836 O O . GLU A 1 104 ? 27.401 4.726 -36.394 1.00 89.19 104 GLU A O 1
ATOM 841 N N . LYS A 1 105 ? 25.320 5.321 -35.826 1.00 89.69 105 LYS A N 1
ATOM 842 C CA . LYS A 1 105 ? 24.963 5.797 -37.170 1.00 89.69 105 LYS A CA 1
ATOM 843 C C . LYS A 1 105 ? 25.836 6.965 -37.622 1.00 89.69 105 LYS A C 1
ATOM 845 O O . LYS A 1 105 ? 26.303 6.948 -38.756 1.00 89.69 105 LYS A O 1
ATOM 850 N N . ALA A 1 106 ? 26.072 7.952 -36.757 1.00 88.69 106 ALA A N 1
ATOM 851 C CA . ALA A 1 106 ? 26.934 9.090 -37.080 1.00 88.69 106 ALA A CA 1
ATOM 852 C C . ALA A 1 106 ? 28.379 8.648 -37.362 1.00 88.69 106 ALA A C 1
ATOM 854 O O . ALA A 1 106 ? 29.005 9.149 -38.292 1.00 88.69 106 ALA A O 1
ATOM 855 N N . LYS A 1 107 ? 28.881 7.666 -36.605 1.00 87.69 107 LYS A N 1
ATOM 856 C CA . LYS A 1 107 ? 30.209 7.075 -36.796 1.00 87.69 107 LYS A CA 1
ATOM 857 C C . LYS A 1 107 ? 30.327 6.292 -38.108 1.00 87.69 107 LYS A C 1
ATOM 859 O O . LYS A 1 107 ? 31.344 6.379 -38.789 1.00 87.69 107 LYS A O 1
ATOM 864 N N . ILE A 1 108 ? 29.291 5.545 -38.490 1.00 85.69 108 ILE A N 1
ATOM 865 C CA . ILE A 1 108 ? 29.242 4.865 -39.794 1.00 85.69 108 ILE A CA 1
ATOM 866 C C . ILE A 1 108 ? 29.212 5.893 -40.932 1.00 85.69 108 ILE A C 1
ATOM 868 O O . ILE A 1 108 ? 29.929 5.735 -41.918 1.00 85.69 108 ILE A O 1
ATOM 872 N N . GLU A 1 109 ? 28.418 6.956 -40.794 1.00 86.44 109 GLU A N 1
ATOM 873 C CA . GLU A 1 109 ? 28.316 8.004 -41.812 1.00 86.44 109 GLU A CA 1
ATOM 874 C C . GLU A 1 109 ? 29.631 8.782 -41.969 1.00 86.44 109 GLU A C 1
ATOM 876 O O . GLU A 1 109 ? 30.057 9.029 -43.095 1.00 86.44 109 GLU A O 1
ATOM 881 N N . SER A 1 110 ? 30.340 9.095 -40.876 1.00 80.06 110 SER A N 1
ATOM 882 C CA . SER A 1 110 ? 31.656 9.744 -40.965 1.00 80.06 110 SER A CA 1
ATOM 883 C C . SER A 1 110 ? 32.675 8.872 -41.703 1.00 80.06 110 SER A C 1
ATOM 885 O O . SER A 1 110 ? 33.386 9.364 -42.575 1.00 80.06 110 SER A O 1
ATOM 887 N N . VAL A 1 111 ? 32.693 7.565 -41.423 1.00 80.81 111 VAL A N 1
ATOM 888 C CA . VAL A 1 111 ? 33.546 6.594 -42.129 1.00 80.81 111 VAL A CA 1
ATOM 889 C C . VAL A 1 111 ? 33.190 6.512 -43.620 1.00 80.81 111 VAL A C 1
ATOM 891 O O . VAL A 1 111 ? 34.071 6.369 -44.468 1.00 80.81 111 VAL A O 1
ATOM 894 N N . ARG A 1 112 ? 31.904 6.628 -43.965 1.00 76.06 112 ARG A N 1
ATOM 895 C CA . ARG A 1 112 ? 31.442 6.624 -45.357 1.00 76.06 112 ARG A CA 1
ATOM 896 C C . ARG A 1 112 ? 31.911 7.862 -46.125 1.00 76.06 112 ARG A C 1
ATOM 898 O O . ARG A 1 112 ? 32.396 7.729 -47.244 1.00 76.06 112 ARG A O 1
ATOM 905 N N . ILE A 1 113 ? 31.841 9.039 -45.505 1.00 74.62 113 ILE A N 1
ATOM 906 C CA . ILE A 1 113 ? 32.334 10.295 -46.091 1.00 74.62 113 ILE A CA 1
ATOM 907 C C . ILE A 1 113 ? 33.857 10.239 -46.310 1.00 74.62 113 ILE A C 1
ATOM 909 O O . ILE A 1 113 ? 34.343 10.677 -47.354 1.00 74.62 113 ILE A O 1
ATOM 913 N N . GLU A 1 114 ? 34.616 9.666 -45.369 1.00 68.62 114 GLU A N 1
ATOM 914 C CA . GLU A 1 114 ? 36.065 9.453 -45.522 1.00 68.62 114 GLU A CA 1
ATOM 915 C C . GLU A 1 114 ? 36.403 8.513 -46.693 1.00 68.62 114 GLU A C 1
ATOM 917 O O . GLU A 1 114 ? 37.355 8.763 -47.440 1.00 68.62 114 GLU A O 1
ATOM 922 N N . LEU A 1 115 ? 35.603 7.460 -46.900 1.00 66.12 115 LEU A N 1
ATOM 923 C CA . LEU A 1 115 ? 35.750 6.540 -48.029 1.00 66.12 115 LEU A CA 1
ATOM 924 C C . LEU A 1 115 ? 35.512 7.249 -49.373 1.00 66.12 115 LEU A C 1
ATOM 926 O O . LEU A 1 115 ? 36.328 7.125 -50.292 1.00 66.12 115 LEU A O 1
ATOM 930 N N . ASP A 1 116 ? 34.431 8.023 -49.474 1.00 62.19 116 ASP A N 1
ATOM 931 C CA . ASP A 1 116 ? 34.054 8.723 -50.704 1.00 62.19 116 ASP A CA 1
ATOM 932 C C . ASP A 1 116 ? 35.081 9.814 -51.067 1.00 62.19 116 ASP A C 1
ATOM 934 O O . ASP A 1 116 ? 35.481 9.927 -52.230 1.00 62.19 116 ASP A O 1
ATOM 938 N N . ALA A 1 117 ? 35.616 10.540 -50.078 1.00 61.00 117 ALA A N 1
ATOM 939 C CA . ALA A 1 117 ? 36.680 11.530 -50.278 1.00 61.00 117 ALA A CA 1
ATOM 940 C C . ALA A 1 117 ? 38.014 10.903 -50.735 1.00 61.00 117 ALA A C 1
ATOM 942 O O . ALA A 1 117 ? 38.726 11.484 -51.557 1.00 61.00 117 ALA A O 1
ATOM 943 N N . SER A 1 118 ? 38.345 9.701 -50.247 1.00 57.56 118 SER A N 1
ATOM 944 C CA . SER A 1 118 ? 39.548 8.962 -50.657 1.00 57.56 118 SER A CA 1
ATOM 945 C C . SER A 1 118 ? 39.439 8.413 -52.090 1.00 57.56 118 SER A C 1
ATOM 947 O O . SER A 1 118 ? 40.434 8.351 -52.808 1.00 57.56 118 SER A O 1
ATOM 949 N N . SER A 1 119 ? 38.223 8.084 -52.547 1.00 54.03 119 SER A N 1
ATOM 950 C CA . SER A 1 119 ? 37.961 7.589 -53.909 1.00 54.03 119 SER A CA 1
ATOM 951 C C . SER A 1 119 ? 38.000 8.674 -55.001 1.00 54.03 119 SER A C 1
ATOM 953 O O . SER A 1 119 ? 38.265 8.367 -56.163 1.00 54.03 119 SER A O 1
ATOM 955 N N . ALA A 1 120 ? 37.789 9.946 -54.636 1.00 52.38 120 ALA A N 1
ATOM 956 C CA . ALA A 1 120 ? 37.851 11.089 -55.554 1.00 52.38 120 ALA A CA 1
ATOM 957 C C . ALA A 1 120 ? 39.288 11.593 -55.815 1.00 52.38 120 ALA A C 1
ATOM 959 O O . ALA A 1 120 ? 39.539 12.277 -56.809 1.00 52.38 120 ALA A O 1
ATOM 960 N N . SER A 1 121 ? 40.251 11.237 -54.954 1.00 49.56 121 SER A N 1
ATOM 961 C CA . SER A 1 121 ? 41.674 11.550 -55.129 1.00 49.56 121 SER A CA 1
ATOM 962 C C . SER A 1 121 ? 42.346 10.457 -55.965 1.00 49.56 121 SER A C 1
ATOM 964 O O . SER A 1 121 ? 42.950 9.517 -55.450 1.00 49.56 121 SER A O 1
ATOM 966 N N . GLY A 1 122 ? 42.182 10.541 -57.287 1.00 50.72 122 GLY A N 1
ATOM 967 C CA . GLY A 1 122 ? 42.725 9.589 -58.257 1.00 50.72 122 GLY A CA 1
ATOM 968 C C . GLY A 1 122 ? 44.254 9.594 -58.346 1.00 50.72 122 GLY A C 1
ATOM 969 O O . GLY A 1 122 ? 44.805 10.053 -59.339 1.00 50.72 122 GLY A O 1
ATOM 970 N N . ASN A 1 123 ? 44.945 9.041 -57.347 1.00 50.59 123 ASN A N 1
ATOM 971 C CA . ASN A 1 123 ? 46.355 8.669 -57.452 1.00 50.59 123 ASN A CA 1
ATOM 972 C C . ASN A 1 123 ? 46.508 7.174 -57.141 1.00 50.59 123 ASN A C 1
ATOM 974 O O . ASN A 1 123 ? 46.341 6.729 -56.005 1.00 50.59 123 ASN A O 1
ATOM 978 N N . GLY A 1 124 ? 46.783 6.390 -58.187 1.00 53.69 124 GLY A N 1
ATOM 979 C CA . GLY A 1 124 ? 46.777 4.925 -58.194 1.00 53.69 124 GLY A CA 1
ATOM 980 C C . GLY A 1 124 ? 47.895 4.272 -57.381 1.00 53.69 124 GLY A C 1
ATOM 981 O O . GLY A 1 124 ? 48.808 3.687 -57.954 1.00 53.69 124 GLY A O 1
ATOM 982 N N . ASN A 1 125 ? 47.792 4.309 -56.052 1.00 51.56 125 ASN A N 1
ATOM 983 C CA . ASN A 1 125 ? 48.638 3.529 -55.151 1.00 51.56 125 ASN A CA 1
ATOM 984 C C . ASN A 1 125 ? 47.814 2.436 -54.455 1.00 51.56 125 ASN A C 1
ATOM 986 O O . ASN A 1 125 ? 47.121 2.684 -53.470 1.00 51.56 125 ASN A O 1
ATOM 990 N N . SER A 1 126 ? 47.939 1.199 -54.946 1.00 55.34 126 SER A N 1
ATOM 991 C CA . SER A 1 126 ? 47.301 -0.012 -54.397 1.00 55.34 126 SER A CA 1
ATOM 992 C C . SER A 1 126 ? 47.593 -0.260 -52.907 1.00 55.34 126 SER A C 1
ATOM 994 O O . SER A 1 126 ? 46.826 -0.963 -52.258 1.00 55.34 126 SER A O 1
ATOM 996 N N . PHE A 1 127 ? 48.671 0.302 -52.351 1.00 50.94 127 PHE A N 1
ATOM 997 C CA . PHE A 1 127 ? 48.992 0.195 -50.922 1.00 50.94 127 PHE A CA 1
ATOM 998 C C . PHE A 1 127 ? 48.050 1.016 -50.027 1.00 50.94 127 PHE A C 1
ATOM 1000 O O . PHE A 1 127 ? 47.781 0.614 -48.899 1.00 50.94 127 PHE A O 1
ATOM 1007 N N . ASN A 1 128 ? 47.479 2.116 -50.531 1.00 61.88 128 ASN A N 1
ATOM 1008 C CA . ASN A 1 128 ? 46.573 2.955 -49.742 1.00 61.88 128 ASN A CA 1
ATOM 1009 C C . ASN A 1 128 ? 45.198 2.304 -49.529 1.00 61.88 128 ASN A C 1
ATOM 1011 O O . ASN A 1 128 ? 44.538 2.615 -48.543 1.00 61.88 128 ASN A O 1
ATOM 1015 N N . CYS A 1 129 ? 44.753 1.386 -50.401 1.00 62.25 129 CYS A N 1
ATOM 1016 C CA . CYS A 1 129 ? 43.433 0.763 -50.237 1.00 62.25 129 CYS A CA 1
ATOM 1017 C C . CYS A 1 129 ? 43.399 -0.242 -49.075 1.00 62.25 129 CYS A C 1
ATOM 1019 O O . CYS A 1 129 ? 42.397 -0.321 -48.367 1.00 62.25 129 CYS A O 1
ATOM 1021 N N . VAL A 1 130 ? 44.503 -0.962 -48.844 1.00 74.19 130 VAL A N 1
ATOM 1022 C CA . VAL A 1 130 ? 44.622 -1.941 -47.754 1.00 74.19 130 VAL A CA 1
ATOM 1023 C C . VAL A 1 130 ? 44.710 -1.230 -46.407 1.00 74.19 130 VAL A C 1
ATOM 1025 O O . VAL A 1 130 ? 43.983 -1.589 -45.484 1.00 74.19 130 VAL A O 1
ATOM 1028 N N . GLU A 1 131 ? 45.531 -0.184 -46.302 1.00 75.44 131 GLU A N 1
ATOM 1029 C CA . GLU A 1 131 ? 45.666 0.599 -45.068 1.00 75.44 131 GLU A CA 1
ATOM 1030 C C . GLU A 1 131 ? 44.351 1.308 -44.699 1.00 75.44 131 GLU A C 1
ATOM 1032 O O . GLU A 1 131 ? 43.954 1.314 -43.532 1.00 75.44 131 GLU A O 1
ATOM 1037 N N . ASN A 1 132 ? 43.626 1.828 -45.699 1.00 73.06 132 ASN A N 1
ATOM 1038 C CA . ASN A 1 132 ? 42.317 2.451 -45.503 1.00 73.06 132 ASN A CA 1
ATOM 1039 C C . ASN A 1 132 ? 41.264 1.420 -45.058 1.00 73.06 132 ASN A C 1
ATOM 1041 O O . ASN A 1 132 ? 40.518 1.654 -44.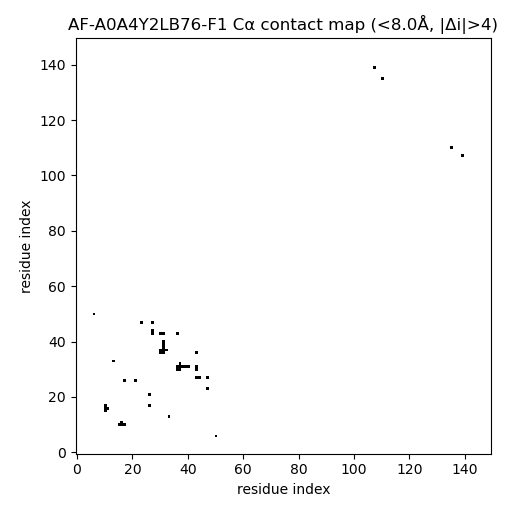110 1.00 73.06 132 ASN A O 1
ATOM 1045 N N . TYR A 1 133 ? 41.261 0.225 -45.658 1.00 76.94 133 TYR A N 1
ATOM 1046 C CA . TYR A 1 133 ? 40.403 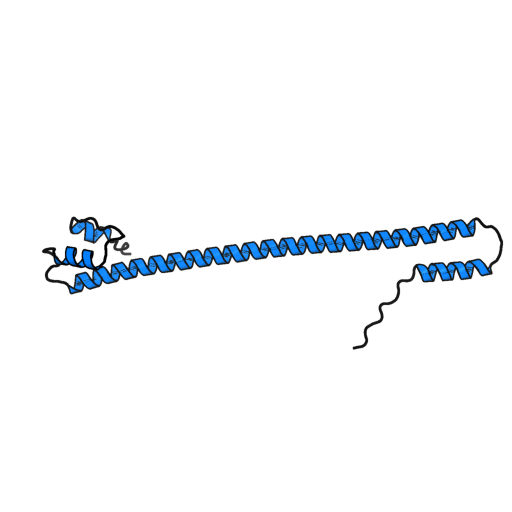-0.878 -45.219 1.00 76.94 133 TYR A CA 1
ATOM 1047 C C . TYR A 1 133 ? 40.702 -1.303 -43.771 1.00 76.94 133 TYR A C 1
ATOM 1049 O O . TYR A 1 133 ? 39.782 -1.461 -42.969 1.00 76.94 133 TYR A O 1
ATOM 1057 N N . ILE A 1 134 ? 41.980 -1.432 -43.400 1.00 81.06 134 ILE A N 1
ATOM 1058 C CA . ILE A 1 134 ? 42.399 -1.742 -42.024 1.00 81.06 134 ILE A CA 1
ATOM 1059 C C . ILE A 1 134 ? 41.929 -0.652 -41.050 1.00 81.06 134 ILE A C 1
ATOM 1061 O O . ILE A 1 134 ? 41.467 -0.976 -39.953 1.00 81.06 134 ILE A O 1
ATOM 1065 N N . HIS A 1 135 ? 42.031 0.624 -41.429 1.00 79.94 135 HIS A N 1
ATOM 1066 C CA . HIS A 1 135 ? 41.564 1.745 -40.614 1.00 79.94 135 HIS A CA 1
ATOM 1067 C C . HIS A 1 135 ? 40.045 1.696 -40.395 1.00 79.94 135 HIS A C 1
ATOM 1069 O O . HIS A 1 135 ? 39.595 1.720 -39.252 1.00 79.94 135 HIS A O 1
ATOM 1075 N N . ILE A 1 136 ? 39.265 1.509 -41.464 1.00 76.12 136 ILE A N 1
ATOM 1076 C CA . ILE A 1 136 ? 37.800 1.379 -41.417 1.00 76.12 136 ILE A CA 1
ATOM 1077 C C . ILE A 1 136 ? 37.376 0.217 -40.514 1.00 76.12 136 ILE A C 1
ATOM 1079 O O . ILE A 1 136 ? 36.543 0.390 -39.623 1.00 76.12 136 ILE A O 1
ATOM 1083 N N . VAL A 1 137 ? 37.981 -0.961 -40.697 1.00 81.50 137 VAL A N 1
ATOM 1084 C CA . VAL A 1 137 ? 37.683 -2.143 -39.878 1.00 81.50 137 VAL A CA 1
ATOM 1085 C C . VAL A 1 137 ? 37.995 -1.869 -38.409 1.00 81.50 137 VAL A C 1
ATOM 1087 O O . VAL A 1 137 ? 37.163 -2.155 -37.552 1.00 81.50 137 VAL A O 1
ATOM 1090 N N . ARG A 1 138 ? 39.148 -1.267 -38.090 1.00 82.06 138 ARG A N 1
ATOM 1091 C CA . ARG A 1 138 ? 39.500 -0.905 -36.705 1.00 82.06 138 ARG A CA 1
ATOM 1092 C C . ARG A 1 138 ? 38.517 0.095 -36.097 1.00 82.06 138 ARG A C 1
ATOM 1094 O O . ARG A 1 138 ? 38.162 -0.063 -34.934 1.00 82.06 138 ARG A O 1
ATOM 1101 N N . THR A 1 139 ? 38.060 1.081 -36.865 1.00 78.25 139 THR A N 1
ATOM 1102 C CA . THR A 1 139 ? 37.117 2.105 -36.397 1.00 78.25 139 THR A CA 1
ATOM 1103 C C . THR A 1 139 ? 35.723 1.527 -36.138 1.00 78.25 139 THR A C 1
ATOM 1105 O O . THR A 1 139 ? 35.092 1.902 -35.151 1.00 78.25 139 THR A O 1
ATOM 1108 N N . LEU A 1 140 ? 35.251 0.585 -36.962 1.00 78.12 140 LEU A N 1
ATOM 1109 C CA . LEU A 1 140 ? 33.927 -0.044 -36.830 1.00 78.12 140 LEU A CA 1
ATOM 1110 C C . LEU A 1 140 ? 33.895 -1.248 -35.870 1.00 78.12 140 LEU A C 1
ATOM 1112 O O . LEU A 1 140 ? 32.822 -1.681 -35.456 1.00 78.12 140 LEU A O 1
ATOM 1116 N N . THR A 1 141 ? 35.049 -1.807 -35.499 1.00 77.50 141 THR A N 1
ATOM 1117 C CA . THR A 1 141 ? 35.104 -2.956 -34.583 1.00 77.50 141 THR A CA 1
ATOM 1118 C C . THR A 1 141 ? 34.915 -2.495 -33.136 1.00 77.50 141 THR A C 1
ATOM 1120 O O . THR A 1 141 ? 35.708 -1.713 -32.612 1.00 77.50 141 THR A O 1
ATOM 1123 N N . LEU A 1 142 ? 33.881 -3.004 -32.458 1.00 65.00 142 LEU A N 1
ATOM 1124 C CA . LEU A 1 142 ? 33.689 -2.779 -31.023 1.00 65.00 142 LEU A CA 1
ATOM 1125 C C . LEU A 1 142 ? 34.762 -3.532 -30.211 1.00 65.00 142 LEU A C 1
ATOM 1127 O O . LEU A 1 142 ? 35.048 -4.696 -30.512 1.00 65.00 142 LEU A O 1
ATOM 1131 N N . PRO A 1 143 ? 35.348 -2.922 -29.164 1.00 64.25 143 PRO A N 1
ATOM 1132 C CA . PRO A 1 143 ? 36.283 -3.621 -28.293 1.00 64.25 143 PRO A CA 1
ATOM 1133 C C . PRO A 1 143 ? 35.569 -4.774 -27.575 1.00 64.25 143 PRO A C 1
ATOM 1135 O O . PRO A 1 143 ? 34.522 -4.584 -26.958 1.00 64.25 143 PRO A O 1
ATOM 1138 N N . ILE A 1 144 ? 36.146 -5.977 -27.646 1.00 65.44 144 ILE A N 1
ATOM 1139 C CA . ILE A 1 144 ? 35.621 -7.156 -26.948 1.00 65.44 144 ILE A CA 1
ATOM 1140 C C . ILE A 1 144 ? 35.681 -6.876 -25.436 1.00 65.44 144 ILE A C 1
ATOM 1142 O O . ILE A 1 144 ? 36.774 -6.592 -24.928 1.00 65.44 144 ILE A O 1
ATOM 1146 N N . PRO A 1 145 ? 34.558 -6.965 -24.696 1.00 54.06 145 PRO A N 1
ATOM 1147 C CA . PRO A 1 145 ? 34.579 -6.819 -23.250 1.00 54.06 145 PRO A CA 1
ATOM 1148 C C . PRO A 1 145 ? 35.481 -7.906 -22.663 1.00 54.06 145 PRO A C 1
ATOM 1150 O O . PRO A 1 145 ? 35.225 -9.102 -22.832 1.00 54.06 145 PRO A O 1
ATOM 1153 N N . LYS A 1 146 ? 36.565 -7.505 -21.992 1.00 62.34 146 LYS A N 1
ATOM 1154 C CA . LYS A 1 146 ? 37.410 -8.452 -21.260 1.00 62.34 146 LYS A CA 1
ATOM 1155 C C . LYS A 1 146 ? 36.564 -9.039 -20.134 1.00 62.34 146 LYS A C 1
ATOM 1157 O O . LYS A 1 146 ? 36.061 -8.290 -19.299 1.00 62.34 146 LYS A O 1
ATOM 1162 N N . ARG A 1 147 ? 36.388 -10.365 -20.119 1.00 51.81 147 ARG A N 1
ATOM 1163 C CA . ARG A 1 147 ? 35.821 -11.044 -18.949 1.00 51.81 147 ARG A CA 1
ATOM 1164 C C . ARG A 1 147 ? 36.742 -10.734 -17.773 1.00 51.81 147 ARG A C 1
ATOM 1166 O O . ARG A 1 147 ? 37.942 -10.972 -17.874 1.00 51.81 147 ARG A O 1
ATOM 1173 N N . ALA A 1 148 ? 36.190 -10.159 -16.710 1.00 59.03 148 ALA A N 1
ATOM 1174 C CA . ALA A 1 148 ? 36.885 -10.099 -15.437 1.00 59.03 148 ALA A CA 1
ATOM 1175 C C . ALA A 1 148 ? 37.070 -11.550 -14.979 1.00 59.03 148 ALA A C 1
ATOM 1177 O O . ALA A 1 148 ? 36.088 -12.232 -14.685 1.00 59.03 148 ALA A O 1
ATOM 1178 N N . GLU A 1 149 ? 38.301 -12.054 -15.046 1.00 59.62 149 GLU A N 1
ATOM 1179 C CA . GLU A 1 149 ? 38.647 -13.301 -14.371 1.00 59.62 149 GLU A CA 1
ATOM 1180 C C . GLU A 1 149 ? 38.549 -13.044 -12.863 1.00 59.62 149 GLU A C 1
ATOM 1182 O O . GLU A 1 149 ? 39.004 -12.000 -12.385 1.00 59.62 149 GLU A O 1
ATOM 1187 N N . GLY A 1 150 ? 37.814 -13.925 -12.180 1.00 51.09 150 GLY A N 1
ATOM 1188 C CA . GLY A 1 150 ? 37.463 -13.816 -10.762 1.00 51.09 150 GLY A CA 1
ATOM 1189 C C . GLY A 1 150 ? 38.577 -14.214 -9.812 1.00 51.09 150 GLY A C 1
ATOM 1190 O O . GLY A 1 150 ? 39.558 -14.844 -10.263 1.00 51.09 150 GLY A O 1
#

Secondary structure (DSSP, 8-state):
------HHHHHHHTT----TT--HHHHHHHHHTSTTTTT-HHHHHHHHHHHHHHHHHHHHHHHHHHHHHHHHHHHHHHHHHHHHHHHHHHHHHHHHHHHHHHHHHHHHHHHHHHHHHHHHS----HHHHHHHHHHHHHHHSPPPPPP---

Radius of gyration: 43.8 Å; Cα contacts (8 Å, |Δi|>4): 25; chains: 1; bounding box: 86×26×105 Å

Solvent-accessible surface area (backbone atoms only — not comparable to full-atom values): 8928 Å² total; per-residue (Å²): 132,86,74,80,86,52,74,62,61,64,30,58,76,70,74,47,91,79,60,95,81,64,52,72,67,60,53,49,52,57,49,46,69,32,91,88,33,54,88,40,65,65,63,52,50,53,52,52,50,54,52,51,54,54,51,52,55,50,49,55,52,48,54,54,51,49,54,50,52,52,52,51,51,53,53,52,52,51,52,53,50,52,53,50,52,53,52,50,49,56,49,50,54,51,49,54,51,49,52,52,53,51,53,54,49,52,53,52,50,53,54,48,55,54,51,54,58,56,66,70,57,86,68,97,51,79,68,58,56,55,56,49,49,53,50,52,51,59,73,71,52,77,81,79,82,76,77,80,81,129

O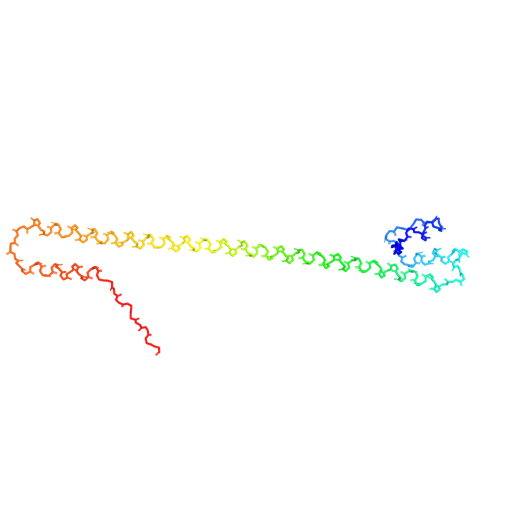rganism: Araneus ventricosus (NCBI:txid182803)

pLDDT: me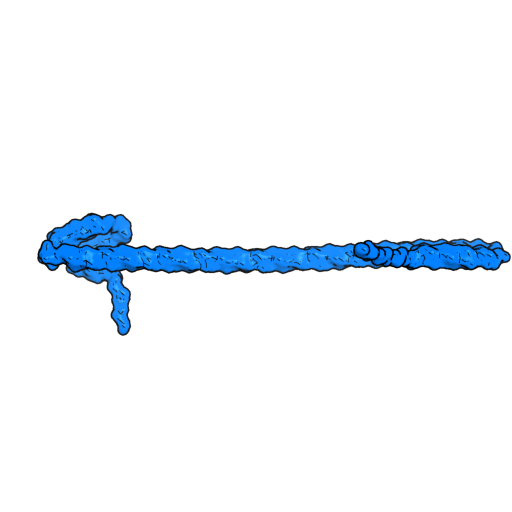an 75.64, std 16.59, range [39.06, 97.31]

Mean predicted aligned error: 17.18 Å